Protein AF-A0A4R5I7W1-F1 (afdb_monomer_lite)

Secondary structure (DSSP, 8-state):
--S---TT-EE-SS-B-TTPEEEETTEEEEEESS-B-TTSEESTTTEE-S--

Sequence (52 aa):
ALQPIPIGHKVALRDMDVKETVYKYGIDIGKVVAPIKAGEHAHVHNIKTKRW

Structure (mmCIF, N/CA/C/O backbone):
data_AF-A0A4R5I7W1-F1
#
_entry.id   AF-A0A4R5I7W1-F1
#
loop_
_atom_site.group_PDB
_atom_site.id
_atom_site.type_symbol
_atom_site.label_atom_id
_atom_site.label_alt_id
_atom_site.label_comp_id
_atom_site.label_asym_id
_atom_site.label_entity_id
_atom_site.label_seq_id
_atom_site.pdbx_PDB_ins_code
_atom_site.Cartn_x
_atom_site.Cartn_y
_atom_site.Cartn_z
_atom_site.occupancy
_atom_site.B_iso_or_equiv
_atom_site.auth_seq_id
_atom_site.auth_comp_id
_atom_site.auth_asym_id
_atom_site.auth_atom_id
_atom_site.pdbx_PDB_model_num
ATOM 1 N N . ALA A 1 1 ? -2.188 -6.877 -12.946 1.00 73.88 1 ALA A N 1
ATOM 2 C CA . ALA A 1 1 ? -2.024 -5.520 -12.388 1.00 73.88 1 ALA A CA 1
ATOM 3 C C . ALA A 1 1 ? -3.076 -4.624 -13.018 1.00 73.88 1 ALA A C 1
ATOM 5 O O . ALA A 1 1 ? -3.321 -4.789 -14.208 1.00 73.88 1 ALA A O 1
ATOM 6 N N . LEU A 1 2 ? -3.714 -3.747 -12.240 1.00 86.12 2 LEU A N 1
ATOM 7 C CA . LEU A 1 2 ? -4.781 -2.863 -12.741 1.00 86.12 2 LEU A CA 1
ATOM 8 C C . LEU A 1 2 ? -4.238 -1.610 -13.462 1.00 86.12 2 LEU A C 1
ATOM 10 O O . LEU A 1 2 ? -4.941 -1.007 -14.266 1.00 86.12 2 LEU A O 1
ATOM 14 N N . GLN A 1 3 ? -2.965 -1.272 -13.239 1.00 91.12 3 GLN A N 1
ATOM 15 C CA . GLN A 1 3 ? -2.236 -0.171 -13.871 1.00 91.12 3 GLN A CA 1
ATOM 16 C C . GLN A 1 3 ? -0.752 -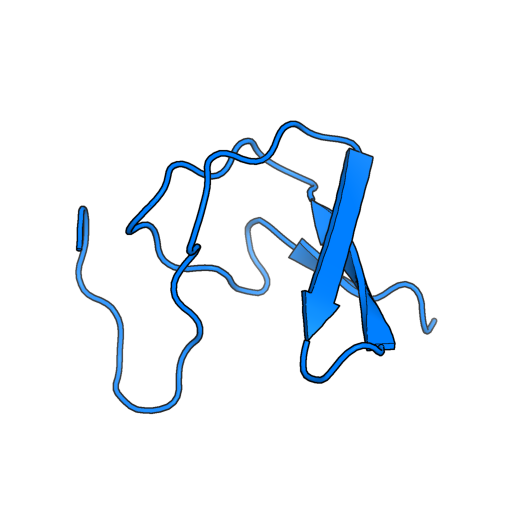0.545 -14.042 1.00 91.12 3 GLN A C 1
ATOM 18 O O . GLN A 1 3 ? -0.313 -1.532 -13.442 1.00 91.12 3 GLN A O 1
ATOM 23 N N . PRO A 1 4 ? 0.046 0.214 -14.818 1.00 94.69 4 PRO A N 1
ATOM 24 C CA . PRO A 1 4 ? 1.486 -0.009 -14.913 1.00 94.69 4 PRO A CA 1
ATOM 25 C C . PRO A 1 4 ? 2.176 0.076 -13.544 1.00 94.69 4 PRO A C 1
ATOM 27 O O . PRO A 1 4 ? 1.995 1.040 -12.797 1.00 94.69 4 PRO A O 1
ATOM 30 N N . ILE A 1 5 ? 2.989 -0.933 -13.229 1.00 95.75 5 ILE A N 1
ATOM 31 C CA . ILE A 1 5 ? 3.783 -1.006 -11.997 1.00 95.75 5 ILE A CA 1
ATOM 32 C C . ILE A 1 5 ? 5.251 -1.157 -12.410 1.00 95.75 5 ILE A C 1
ATOM 34 O O . ILE A 1 5 ? 5.590 -2.177 -13.013 1.00 95.75 5 ILE A O 1
ATOM 38 N N . PRO A 1 6 ? 6.121 -0.169 -12.128 1.00 95.81 6 PRO A N 1
ATOM 39 C CA . PRO A 1 6 ? 7.540 -0.273 -12.451 1.00 95.81 6 PRO A CA 1
ATOM 40 C C . PRO A 1 6 ? 8.210 -1.458 -11.745 1.00 95.81 6 PRO A C 1
ATOM 42 O O . PRO A 1 6 ? 7.806 -1.867 -10.654 1.00 95.81 6 PRO A O 1
ATOM 45 N N . ILE A 1 7 ? 9.275 -1.995 -12.341 1.00 95.12 7 ILE A N 1
ATOM 46 C CA . ILE A 1 7 ? 10.057 -3.064 -11.713 1.00 95.12 7 ILE A CA 1
ATOM 47 C C . ILE A 1 7 ? 10.639 -2.594 -10.369 1.00 95.12 7 ILE A C 1
ATOM 49 O O . ILE A 1 7 ? 11.100 -1.464 -10.233 1.00 95.12 7 ILE A O 1
ATOM 53 N N . GLY A 1 8 ? 10.574 -3.454 -9.350 1.00 93.75 8 GLY A N 1
ATOM 54 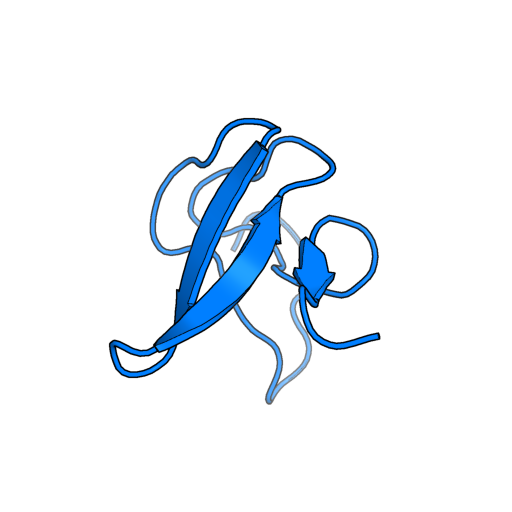C CA . GLY A 1 8 ? 11.010 -3.135 -7.983 1.00 93.75 8 GLY A CA 1
ATOM 55 C C . GLY A 1 8 ? 9.956 -2.434 -7.114 1.00 93.75 8 GLY A C 1
ATOM 56 O O . GLY A 1 8 ? 10.169 -2.265 -5.910 1.00 93.75 8 GLY A O 1
ATOM 57 N N . HIS A 1 9 ? 8.803 -2.064 -7.677 1.00 95.50 9 HIS A N 1
ATOM 58 C CA . HIS A 1 9 ? 7.703 -1.476 -6.916 1.00 95.50 9 HIS A CA 1
ATOM 59 C C . HIS A 1 9 ? 6.793 -2.545 -6.294 1.00 95.50 9 HIS A C 1
ATOM 61 O O . HIS A 1 9 ? 6.852 -3.727 -6.631 1.00 95.50 9 HIS A O 1
ATOM 67 N N . LYS A 1 10 ? 5.960 -2.131 -5.328 1.00 95.06 10 LYS A N 1
ATOM 68 C CA . LYS A 1 10 ? 5.065 -3.048 -4.608 1.00 95.06 10 LYS A CA 1
ATOM 69 C C . LYS A 1 10 ? 3.721 -3.148 -5.326 1.00 95.06 10 LYS A C 1
ATOM 71 O O . LYS A 1 10 ? 3.186 -2.141 -5.790 1.00 95.06 10 LYS A O 1
ATOM 76 N N . VAL A 1 11 ? 3.157 -4.351 -5.320 1.00 96.31 11 VAL A N 1
ATOM 77 C CA . VAL A 1 11 ? 1.783 -4.637 -5.738 1.00 96.31 11 VAL A CA 1
ATOM 78 C C . VAL A 1 11 ? 0.965 -5.071 -4.524 1.00 96.31 11 VAL A C 1
ATOM 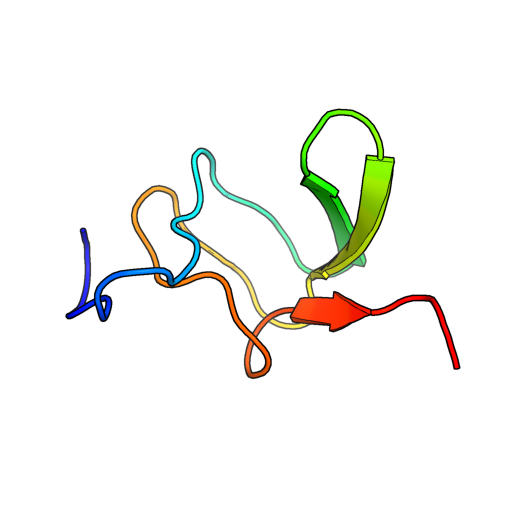80 O O . VAL A 1 11 ? 1.475 -5.782 -3.654 1.00 96.31 11 VAL A O 1
ATOM 83 N N . ALA A 1 12 ? -0.284 -4.629 -4.437 1.00 96.50 12 ALA A N 1
ATOM 84 C CA . ALA A 1 12 ? -1.198 -5.074 -3.395 1.00 96.50 12 ALA A CA 1
ATOM 85 C C . ALA A 1 12 ? -1.627 -6.528 -3.635 1.00 96.50 12 ALA A C 1
ATOM 87 O O . ALA A 1 12 ? -2.081 -6.876 -4.722 1.00 96.50 12 ALA A O 1
ATOM 88 N N . LEU A 1 13 ? -1.490 -7.377 -2.615 1.00 95.44 13 LEU A N 1
ATOM 89 C CA . LEU A 1 13 ? -1.887 -8.792 -2.684 1.00 95.44 13 LEU A CA 1
ATOM 90 C C . LEU A 1 13 ? -3.355 -9.027 -2.299 1.00 95.44 13 LEU A C 1
ATOM 92 O O . LEU A 1 13 ? -3.887 -10.103 -2.544 1.00 95.44 13 LEU A O 1
ATOM 96 N N . ARG A 1 14 ? -3.992 -8.031 -1.684 1.00 95.62 14 ARG A N 1
ATOM 97 C CA . ARG A 1 14 ? -5.392 -8.038 -1.258 1.00 95.62 14 ARG A CA 1
ATOM 98 C C . ARG A 1 14 ? -5.938 -6.618 -1.287 1.00 95.62 14 ARG A C 1
ATOM 100 O O . ARG A 1 14 ? -5.145 -5.673 -1.293 1.00 95.62 14 ARG A O 1
ATOM 107 N N . ASP A 1 15 ? -7.257 -6.501 -1.249 1.00 97.00 15 ASP A N 1
ATOM 108 C CA . ASP A 1 15 ? -7.918 -5.223 -1.015 1.00 97.00 15 ASP A CA 1
ATOM 109 C C . ASP A 1 15 ? -7.553 -4.705 0.385 1.00 97.00 15 ASP A C 1
ATOM 111 O O . ASP A 1 15 ? -7.390 -5.488 1.333 1.00 97.00 15 ASP A O 1
ATOM 115 N N . MET A 1 16 ? -7.351 -3.394 0.490 1.00 97.00 16 MET A N 1
ATOM 116 C CA . MET A 1 16 ? -7.015 -2.708 1.733 1.00 97.00 16 MET A CA 1
ATOM 117 C C . MET A 1 16 ? -7.775 -1.390 1.831 1.00 97.00 16 MET A C 1
ATOM 119 O O . MET A 1 16 ? -7.668 -0.528 0.950 1.00 97.00 16 MET A O 1
ATOM 123 N N . ASP A 1 17 ? -8.473 -1.209 2.946 1.00 97.19 17 ASP A N 1
ATOM 124 C CA . ASP A 1 17 ? -9.173 0.029 3.257 1.00 97.19 17 ASP A CA 1
ATOM 125 C C . ASP A 1 17 ? -8.266 1.083 3.903 1.00 97.19 17 ASP A C 1
ATOM 127 O O . ASP A 1 17 ? -7.178 0.824 4.428 1.00 97.19 17 ASP A O 1
ATOM 131 N N . VAL A 1 18 ? -8.734 2.331 3.882 1.00 95.88 18 VAL A N 1
ATOM 132 C CA . VAL A 1 18 ? -8.046 3.456 4.524 1.00 95.88 18 VAL A CA 1
ATOM 133 C C . VAL A 1 18 ? -7.869 3.180 6.021 1.00 95.88 18 VAL A C 1
ATOM 135 O O . VAL A 1 18 ? -8.804 2.769 6.700 1.00 95.88 18 VAL A O 1
ATOM 138 N N . LYS A 1 19 ? -6.675 3.489 6.547 1.00 93.75 19 LYS A N 1
ATOM 139 C CA . LYS A 1 19 ? -6.191 3.197 7.915 1.00 93.75 19 LYS A CA 1
ATOM 140 C C . LYS A 1 19 ? -5.778 1.748 8.175 1.00 93.75 19 LYS A C 1
ATOM 142 O O . LYS A 1 19 ? -5.231 1.505 9.251 1.00 93.75 19 LYS A O 1
ATOM 147 N N . GLU A 1 20 ? -5.936 0.823 7.231 1.00 96.12 20 GLU A N 1
ATOM 148 C CA . GLU A 1 20 ? -5.348 -0.506 7.394 1.00 96.12 20 GLU A CA 1
ATOM 149 C C . GLU A 1 20 ? -3.820 -0.454 7.484 1.00 96.12 20 GLU A C 1
ATOM 151 O O . GLU A 1 20 ? -3.160 0.410 6.896 1.00 96.12 20 GLU A O 1
ATOM 156 N N . THR A 1 21 ? -3.253 -1.407 8.224 1.00 95.25 21 THR A N 1
ATOM 157 C CA . THR A 1 21 ? -1.804 -1.563 8.356 1.00 95.25 21 THR A CA 1
ATOM 158 C C . THR A 1 21 ? -1.241 -2.310 7.155 1.00 95.25 21 THR A C 1
ATOM 160 O O . THR A 1 21 ? -1.707 -3.391 6.792 1.00 95.25 21 THR A O 1
ATOM 163 N N . VAL A 1 22 ? -0.183 -1.752 6.572 1.00 94.94 22 VAL A N 1
ATOM 164 C CA . VAL A 1 22 ? 0.559 -2.396 5.491 1.00 94.94 22 VAL A CA 1
ATOM 165 C C . VAL A 1 22 ? 1.700 -3.206 6.087 1.00 94.94 22 VAL A C 1
ATOM 167 O O . VAL A 1 22 ? 2.567 -2.662 6.772 1.00 94.94 22 VAL A O 1
ATOM 170 N N . TYR A 1 23 ? 1.731 -4.495 5.760 1.00 94.75 23 TYR A N 1
ATOM 171 C CA . TYR A 1 23 ? 2.798 -5.401 6.164 1.00 94.75 23 TYR A CA 1
ATOM 172 C C . TYR A 1 23 ? 3.712 -5.728 4.989 1.00 94.75 23 TYR A C 1
ATOM 174 O O . TYR A 1 23 ? 3.255 -6.023 3.884 1.00 94.75 23 TYR A O 1
ATOM 182 N N . LYS A 1 24 ? 5.021 -5.721 5.238 1.00 93.06 24 LYS A N 1
ATOM 183 C CA . LYS A 1 24 ? 6.028 -6.239 4.308 1.00 93.06 24 LYS A CA 1
ATOM 184 C C . LYS A 1 24 ? 7.045 -7.051 5.096 1.00 93.06 24 LYS A C 1
ATOM 186 O O . LYS A 1 24 ? 7.575 -6.565 6.088 1.00 93.06 24 LYS A O 1
ATOM 191 N N . TYR A 1 25 ? 7.303 -8.283 4.657 1.00 94.12 25 TYR A N 1
ATOM 192 C CA . TYR A 1 25 ? 8.195 -9.223 5.353 1.00 94.12 25 TYR A CA 1
ATOM 193 C C . TYR A 1 25 ? 7.809 -9.464 6.826 1.00 94.12 25 TYR A C 1
ATOM 195 O O . TYR A 1 25 ? 8.672 -9.581 7.686 1.00 94.12 25 TYR A O 1
ATOM 203 N N . GLY A 1 26 ? 6.508 -9.476 7.131 1.00 93.19 26 GLY A N 1
ATOM 204 C CA . GLY A 1 26 ? 6.004 -9.624 8.503 1.00 93.19 26 GLY A CA 1
ATOM 205 C C . GLY A 1 26 ? 6.136 -8.374 9.381 1.00 93.19 26 GLY A C 1
ATOM 206 O O . GLY A 1 26 ? 5.719 -8.403 10.533 1.00 93.19 26 GLY A O 1
ATOM 207 N N . ILE A 1 27 ? 6.667 -7.268 8.851 1.00 93.69 27 ILE A N 1
ATOM 208 C CA . ILE A 1 27 ? 6.865 -6.018 9.589 1.00 93.69 27 ILE A CA 1
ATOM 209 C C . ILE A 1 27 ? 5.816 -4.987 9.173 1.00 93.69 27 ILE A C 1
ATOM 211 O O . ILE A 1 27 ? 5.529 -4.828 7.984 1.00 93.69 27 ILE A O 1
ATOM 215 N N . ASP A 1 28 ? 5.266 -4.274 10.156 1.00 94.56 28 ASP A N 1
ATOM 216 C CA . ASP A 1 28 ? 4.447 -3.080 9.936 1.00 94.56 28 ASP A CA 1
ATOM 217 C C . ASP A 1 28 ? 5.315 -1.975 9.324 1.00 94.56 28 ASP A C 1
ATOM 219 O O . ASP A 1 28 ? 6.249 -1.470 9.953 1.00 94.56 28 ASP A O 1
ATOM 223 N N . ILE A 1 29 ? 5.016 -1.609 8.079 1.00 93.69 29 ILE A N 1
ATOM 224 C CA . ILE A 1 29 ? 5.747 -0.560 7.365 1.00 93.69 29 ILE A CA 1
ATOM 225 C C . ILE A 1 29 ? 4.976 0.757 7.292 1.00 93.69 29 ILE A C 1
ATOM 227 O O . ILE A 1 29 ? 5.540 1.762 6.857 1.00 93.69 29 ILE A O 1
ATOM 231 N N . GLY A 1 30 ? 3.699 0.791 7.673 1.00 94.62 30 GLY A N 1
ATOM 232 C CA . GLY A 1 30 ? 2.862 1.948 7.396 1.00 94.62 30 GLY A CA 1
ATOM 233 C C . GLY A 1 30 ? 1.365 1.697 7.452 1.00 94.62 30 GLY A C 1
ATOM 234 O O . GLY A 1 30 ? 0.882 0.641 7.855 1.00 94.62 30 GLY A O 1
ATOM 235 N N . LYS A 1 31 ? 0.623 2.712 7.017 1.00 95.75 31 LYS A N 1
ATOM 236 C CA . LYS A 1 31 ? -0.832 2.673 6.883 1.00 95.75 31 LYS A CA 1
ATOM 237 C C . LYS A 1 31 ? -1.278 3.079 5.488 1.00 95.75 31 LYS A C 1
ATOM 239 O O . LYS A 1 31 ? -0.635 3.908 4.838 1.00 95.75 31 LYS A O 1
ATOM 244 N N . VAL A 1 32 ? -2.412 2.538 5.078 1.00 97.00 32 VAL A N 1
ATOM 245 C CA . VAL A 1 32 ? -3.111 2.924 3.856 1.00 97.00 32 VAL A CA 1
ATOM 246 C C . VAL A 1 32 ? -3.765 4.295 4.046 1.00 97.00 32 VAL A C 1
ATOM 248 O O . VAL A 1 32 ? -4.433 4.543 5.054 1.00 97.00 32 VAL A O 1
ATOM 251 N N . VAL A 1 33 ? -3.551 5.205 3.095 1.00 96.75 33 VAL A N 1
ATOM 252 C CA . VAL A 1 33 ? -4.118 6.571 3.094 1.00 96.75 33 VAL A CA 1
ATOM 253 C C . VAL A 1 33 ? -5.130 6.810 1.972 1.00 96.75 33 VAL A C 1
ATOM 255 O O . VAL A 1 33 ? -5.868 7.787 2.032 1.00 96.75 33 VAL A O 1
ATOM 258 N N . ALA A 1 34 ? -5.208 5.902 0.999 1.00 96.69 34 ALA A N 1
ATOM 259 C CA . ALA A 1 34 ? -6.244 5.837 -0.029 1.00 96.69 34 ALA A CA 1
ATOM 260 C C . ALA A 1 34 ? -6.565 4.356 -0.300 1.00 96.69 34 ALA A C 1
ATOM 262 O O . ALA A 1 34 ? -5.623 3.568 -0.234 1.00 96.69 34 ALA A O 1
ATOM 263 N N . PRO A 1 35 ? -7.825 3.966 -0.581 1.00 96.62 35 PRO A N 1
ATOM 264 C CA . PRO A 1 35 ? -8.186 2.566 -0.819 1.00 96.62 35 PRO A CA 1
ATOM 265 C C . PRO A 1 35 ? -7.283 1.924 -1.876 1.00 96.62 35 PRO A C 1
ATOM 267 O O . PRO A 1 35 ? -6.965 2.570 -2.875 1.00 96.62 35 PRO A O 1
ATOM 270 N N . ILE A 1 36 ? -6.876 0.675 -1.649 1.00 96.69 36 ILE A N 1
ATOM 271 C CA . ILE A 1 36 ? -6.012 -0.074 -2.568 1.00 96.69 36 ILE A CA 1
ATOM 272 C C . ILE A 1 36 ? -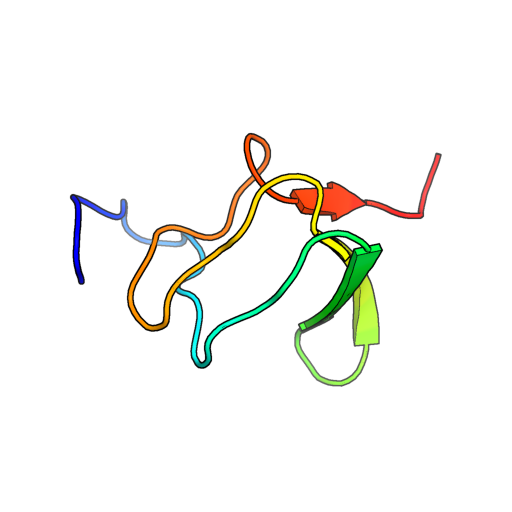6.701 -1.384 -2.921 1.00 96.69 36 ILE A C 1
ATOM 274 O O . ILE A 1 36 ? -7.028 -2.162 -2.028 1.00 96.69 36 ILE A O 1
ATOM 278 N N . LYS A 1 37 ? -6.890 -1.656 -4.210 1.00 96.88 37 LYS A N 1
ATOM 279 C CA . LYS A 1 37 ? -7.397 -2.949 -4.685 1.00 96.88 37 LYS A CA 1
ATOM 280 C C . LYS A 1 37 ? -6.270 -3.953 -4.897 1.00 96.88 37 LYS A C 1
ATOM 282 O O . LYS A 1 37 ? -5.140 -3.591 -5.234 1.00 96.88 37 LYS A O 1
ATOM 287 N N . ALA A 1 38 ? -6.581 -5.236 -4.770 1.00 96.38 38 ALA A N 1
ATOM 288 C CA . ALA A 1 38 ? -5.680 -6.314 -5.138 1.00 96.38 38 ALA A CA 1
ATOM 289 C C . ALA A 1 38 ? -5.192 -6.124 -6.586 1.00 96.38 38 ALA A C 1
ATOM 291 O O . ALA A 1 38 ? -5.968 -5.906 -7.516 1.00 96.38 38 ALA A O 1
ATOM 292 N N . GLY A 1 39 ? -3.876 -6.190 -6.785 1.00 96.06 39 GLY A N 1
ATOM 293 C CA . GLY A 1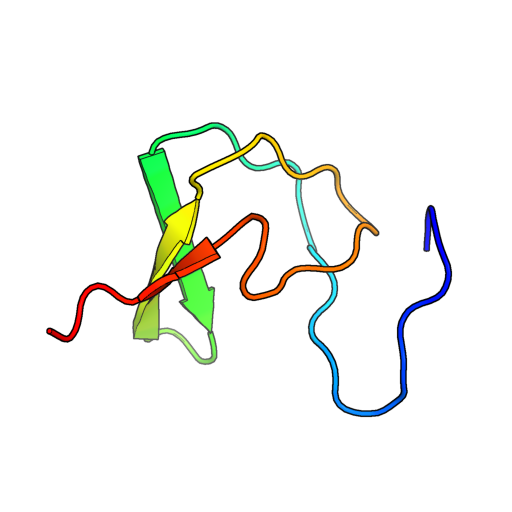 39 ? -3.242 -5.955 -8.079 1.00 96.06 39 GLY A CA 1
ATOM 294 C C . GLY A 1 39 ? -2.934 -4.490 -8.413 1.00 96.06 39 GLY A C 1
ATOM 295 O O . GLY A 1 39 ? -2.390 -4.250 -9.496 1.00 96.06 39 GLY A O 1
ATOM 296 N N . GLU A 1 40 ? -3.231 -3.528 -7.533 1.00 96.62 40 GLU A N 1
ATOM 297 C CA . GLU A 1 40 ? -2.818 -2.127 -7.691 1.00 96.62 40 GLU A CA 1
ATOM 298 C C . GLU A 1 40 ? -1.377 -1.858 -7.236 1.00 96.62 40 GLU A C 1
ATOM 300 O O . GLU A 1 40 ? -0.778 -2.582 -6.436 1.00 96.62 40 GLU A O 1
ATOM 305 N N . HIS A 1 41 ? -0.825 -0.757 -7.743 1.00 96.69 41 HIS A N 1
ATOM 306 C CA . HIS A 1 41 ? 0.458 -0.192 -7.355 1.00 96.69 41 HIS A CA 1
ATOM 307 C C . HIS A 1 41 ? 0.412 0.356 -5.919 1.00 96.69 41 HIS A C 1
ATOM 309 O O . HIS A 1 41 ? -0.161 1.409 -5.655 1.00 96.69 41 HIS A O 1
ATOM 315 N N . ALA A 1 42 ? 1.082 -0.324 -4.993 1.00 95.50 42 ALA A N 1
ATOM 316 C CA . ALA A 1 42 ? 1.199 0.077 -3.595 1.00 95.50 42 ALA A CA 1
ATOM 317 C C . ALA A 1 42 ? 2.444 0.968 -3.381 1.00 95.50 42 ALA A C 1
ATOM 319 O O . ALA A 1 42 ? 3.583 0.489 -3.323 1.00 95.50 42 ALA A O 1
ATOM 320 N N . HIS A 1 43 ? 2.272 2.284 -3.246 1.00 95.38 43 HIS A N 1
ATOM 321 C CA . HIS A 1 43 ? 3.387 3.227 -3.112 1.00 95.38 43 HIS A CA 1
ATOM 322 C C . HIS A 1 43 ? 3.035 4.484 -2.298 1.00 95.38 43 HIS A C 1
ATOM 324 O O . HIS A 1 43 ? 2.131 4.479 -1.481 1.00 95.38 43 HIS A O 1
ATOM 330 N N . VAL A 1 44 ? 3.807 5.560 -2.454 1.00 94.44 44 VAL A N 1
ATOM 331 C CA . VAL A 1 44 ? 3.778 6.749 -1.585 1.00 94.44 44 VAL A CA 1
ATOM 332 C C . VAL A 1 44 ? 2.481 7.548 -1.707 1.00 94.44 44 VAL A C 1
ATOM 334 O O . VAL A 1 44 ? 2.146 8.301 -0.804 1.00 94.44 44 VAL A O 1
ATOM 337 N N . HIS A 1 45 ? 1.744 7.378 -2.808 1.00 94.62 45 HIS A N 1
ATOM 338 C CA . HIS A 1 45 ? 0.469 8.057 -3.033 1.00 94.62 45 HIS A CA 1
ATOM 339 C C . HIS A 1 45 ? -0.694 7.411 -2.260 1.00 94.62 45 HIS A C 1
ATOM 341 O O . HIS A 1 45 ? -1.667 8.093 -1.964 1.00 94.62 45 HIS A O 1
ATOM 347 N N . ASN A 1 46 ? -0.604 6.121 -1.916 1.00 96.56 46 ASN A N 1
ATOM 348 C CA . ASN A 1 46 ? -1.653 5.386 -1.197 1.00 96.56 46 ASN A CA 1
ATOM 349 C C . ASN A 1 46 ? -1.180 4.754 0.123 1.00 96.56 46 ASN A C 1
ATOM 351 O O . ASN A 1 46 ? -2.004 4.254 0.888 1.00 96.56 46 ASN A O 1
ATOM 355 N N . ILE A 1 47 ? 0.113 4.841 0.454 1.00 95.75 47 ILE A N 1
ATOM 356 C CA . ILE A 1 47 ? 0.700 4.349 1.706 1.00 95.75 47 ILE A CA 1
ATOM 357 C C . ILE A 1 47 ? 1.570 5.431 2.337 1.00 95.75 47 ILE A C 1
ATOM 359 O O . ILE A 1 47 ? 2.437 6.011 1.684 1.00 95.75 47 ILE A O 1
ATOM 363 N N . LYS A 1 48 ? 1.406 5.624 3.648 1.00 94.88 48 LYS A N 1
ATOM 364 C CA . LYS A 1 48 ? 2.278 6.472 4.464 1.00 94.88 48 LYS A CA 1
ATOM 365 C C . LYS A 1 48 ? 3.003 5.636 5.51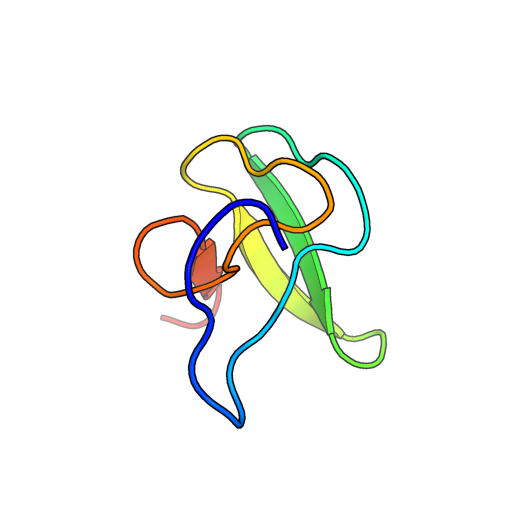3 1.00 94.88 48 LYS A C 1
ATOM 367 O O . LYS A 1 48 ? 2.374 4.854 6.228 1.00 94.88 48 LYS A O 1
ATOM 372 N N . THR A 1 49 ? 4.322 5.786 5.597 1.00 90.44 49 THR A N 1
ATOM 373 C CA . THR A 1 49 ? 5.140 5.098 6.602 1.00 90.44 49 THR A CA 1
ATOM 374 C C . THR A 1 49 ? 4.820 5.615 8.004 1.00 90.44 49 THR A C 1
ATOM 376 O O . THR A 1 49 ? 4.504 6.788 8.167 1.00 90.44 49 THR A O 1
ATOM 379 N N . LYS A 1 50 ? 4.865 4.735 9.014 1.00 81.81 50 LYS A N 1
ATOM 380 C CA . LYS A 1 50 ? 4.642 5.103 10.432 1.00 81.81 50 LYS A CA 1
ATOM 381 C C . LYS A 1 50 ? 5.906 5.595 11.145 1.00 81.81 50 LYS A C 1
ATOM 383 O O . LYS A 1 50 ? 5.824 6.119 12.248 1.00 81.81 50 LYS A O 1
ATOM 388 N N . ARG A 1 51 ? 7.078 5.408 10.537 1.00 70.44 51 ARG A N 1
ATOM 389 C CA . ARG A 1 51 ? 8.299 6.108 10.944 1.00 70.44 51 ARG A CA 1
ATOM 390 C C . ARG A 1 51 ? 8.186 7.540 10.418 1.00 70.44 51 ARG A C 1
ATOM 392 O O . ARG A 1 51 ? 7.842 7.655 9.245 1.00 70.44 51 ARG A O 1
ATOM 399 N N . TRP A 1 52 ? 8.517 8.504 11.288 1.00 53.38 52 TRP A N 1
ATOM 400 C CA . TRP A 1 52 ? 8.507 9.975 11.152 1.00 53.38 52 TRP A CA 1
ATOM 401 C C . TRP A 1 52 ? 7.137 10.649 10.958 1.00 53.38 52 TRP A C 1
ATOM 403 O O . TRP A 1 52 ? 6.446 10.414 9.943 1.00 53.38 52 TRP A O 1
#

pLDDT: mean 93.17, std 7.55, range [53.38, 97.19]

Foldseek 3Di:
DVDDEDPPFDFAQAWDDFQDFDDDPNDGFFTFHHTHHGGDTDDDVGTDGPPD

Radius of gyration: 10.32 Å; chains: 1; bounding box: 20×20×26 Å